Protein AF-A0A969GSR5-F1 (afdb_monomer)

Nearest PDB structures (foldseek):
  6jun-assembly2_A  TM=6.957E-01  e=1.154E-02  Mycolicibacterium smegmatis MC2 155
  6wxo-assembly1_A  TM=4.981E-01  e=4.625E-02  synthetic construct
  6wxp-assembly1_B  TM=4.541E-01  e=6.436E-02  synthetic construct
  6wxo-assembly1_B  TM=3.730E-01  e=4.052E-02  synthetic construct

Sequence (122 aa):
MAADGDDVGRKIEFFVVTNQMEMLSEFFCNFQSAMFWLSEKLEDEFDAKIIFNGGDNLLADLKIDGKQIEELENLRVEFSRRSKATLSFGVGINPRQAYFALKLAKASGKDRIEIFQECING

Solvent-accessible surface area (backbone atoms only — not comparable to full-atom values): 6426 Å² total; per-residue (Å²): 52,25,36,39,47,50,62,52,69,60,52,51,50,50,25,60,78,68,69,35,61,68,60,42,53,52,44,51,51,34,34,51,52,28,53,52,50,49,53,54,47,37,35,76,75,46,71,27,46,75,76,46,79,54,93,58,36,36,34,33,51,58,80,77,55,82,69,51,51,58,53,50,50,50,50,45,56,51,38,22,72,56,24,78,43,43,42,20,27,3,31,37,100,45,73,69,41,3,45,51,16,25,52,48,18,56,73,76,71,37,70,34,77,25,69,54,69,84,81,79,79,126

Structure (mmCIF, N/CA/C/O backbone):
data_AF-A0A969GSR5-F1
#
_entry.id   AF-A0A969GSR5-F1
#
loop_
_atom_site.group_PDB
_atom_site.id
_atom_site.type_symbol
_atom_site.label_atom_id
_atom_site.label_alt_id
_atom_site.label_comp_id
_atom_site.label_asym_id
_atom_site.label_entity_id
_atom_site.label_seq_id
_atom_site.pdbx_PDB_ins_code
_atom_site.Cartn_x
_atom_site.Cartn_y
_atom_site.Cartn_z
_atom_site.occupancy
_atom_site.B_iso_or_equiv
_atom_site.auth_seq_id
_atom_site.auth_comp_id
_atom_site.auth_asym_id
_atom_site.auth_atom_id
_atom_site.pdbx_PDB_model_num
ATOM 1 N N . MET A 1 1 ? 3.912 2.961 -9.807 1.00 96.25 1 MET A N 1
ATOM 2 C CA . MET A 1 1 ? 2.845 2.315 -9.014 1.00 96.25 1 MET A CA 1
ATOM 3 C C . MET A 1 1 ? 1.950 3.369 -8.379 1.00 96.25 1 MET A C 1
ATOM 5 O O . MET A 1 1 ? 2.461 4.376 -7.908 1.00 96.25 1 MET A O 1
ATOM 9 N N . ALA A 1 2 ? 0.639 3.136 -8.357 1.00 98.06 2 ALA A N 1
ATOM 10 C CA . ALA A 1 2 ? -0.333 3.909 -7.590 1.00 98.06 2 ALA A CA 1
ATOM 11 C C . ALA A 1 2 ? -0.914 3.030 -6.473 1.00 98.06 2 ALA A C 1
ATOM 13 O O . ALA A 1 2 ? -1.109 1.832 -6.670 1.00 98.06 2 ALA A O 1
ATOM 14 N N . ALA A 1 3 ? -1.191 3.623 -5.323 1.00 98.06 3 ALA A N 1
ATOM 15 C CA . ALA A 1 3 ? -1.659 2.965 -4.117 1.00 98.06 3 ALA A CA 1
ATOM 16 C C . ALA A 1 3 ? -2.802 3.770 -3.497 1.00 98.06 3 ALA A C 1
ATOM 18 O O . ALA A 1 3 ? -2.759 5.000 -3.519 1.00 98.06 3 ALA A O 1
ATOM 19 N N . ASP A 1 4 ? -3.806 3.088 -2.953 1.00 98.00 4 ASP A N 1
ATOM 20 C CA . ASP A 1 4 ? -4.960 3.725 -2.312 1.00 98.00 4 ASP A CA 1
ATOM 21 C C . ASP A 1 4 ? -5.487 2.812 -1.190 1.00 98.00 4 ASP A C 1
ATOM 23 O O . ASP A 1 4 ? -5.718 1.615 -1.410 1.00 98.00 4 ASP A O 1
ATOM 27 N N . GLY A 1 5 ? -5.677 3.361 0.010 1.00 97.19 5 GLY A N 1
ATOM 28 C CA . GLY A 1 5 ? -6.225 2.673 1.178 1.00 97.19 5 GLY A CA 1
ATOM 29 C C . GLY A 1 5 ? -7.688 2.268 1.000 1.00 97.19 5 GLY A C 1
ATOM 30 O O . GLY A 1 5 ? -8.530 2.994 0.484 1.00 97.19 5 GLY A O 1
ATOM 31 N N . ASP A 1 6 ? -8.034 1.059 1.410 1.00 97.19 6 ASP A N 1
ATOM 32 C CA . ASP A 1 6 ? -9.369 0.515 1.195 1.00 97.19 6 ASP A CA 1
ATOM 33 C C . ASP A 1 6 ? -10.339 0.919 2.305 1.00 97.19 6 ASP A C 1
ATOM 35 O O . ASP A 1 6 ? -10.111 0.665 3.490 1.00 97.19 6 ASP A O 1
ATOM 39 N N . ASP A 1 7 ? -11.456 1.527 1.894 1.00 95.25 7 ASP A N 1
ATOM 40 C CA . ASP A 1 7 ? -12.573 1.919 2.761 1.00 95.25 7 ASP A CA 1
ATOM 41 C C . ASP A 1 7 ? -12.165 2.822 3.946 1.00 95.25 7 ASP A C 1
ATOM 43 O O . ASP A 1 7 ? -12.857 2.872 4.965 1.00 95.25 7 ASP A O 1
ATOM 47 N N . VAL A 1 8 ? -11.066 3.576 3.810 1.00 95.56 8 VAL A N 1
ATOM 48 C CA . VAL A 1 8 ? -10.535 4.464 4.860 1.00 95.56 8 VAL A CA 1
ATOM 49 C C . VAL A 1 8 ? -11.550 5.543 5.225 1.00 95.56 8 VAL A C 1
ATOM 51 O O . VAL A 1 8 ? -11.920 5.663 6.392 1.00 95.56 8 VAL A O 1
ATOM 54 N N . GLY A 1 9 ? -12.078 6.265 4.230 1.00 94.88 9 GLY A N 1
ATOM 55 C CA . GLY A 1 9 ? -13.119 7.276 4.446 1.00 94.88 9 GLY A CA 1
ATOM 56 C C . GLY A 1 9 ? -14.367 6.699 5.121 1.00 94.88 9 GLY A C 1
ATOM 57 O O . GLY A 1 9 ? -14.857 7.254 6.100 1.00 94.88 9 GLY A O 1
ATOM 58 N N . ARG A 1 10 ? -14.814 5.512 4.691 1.00 95.31 10 ARG A N 1
ATOM 59 C CA . ARG A 1 10 ? -15.974 4.827 5.282 1.00 95.31 10 ARG A CA 1
ATOM 60 C C . ARG A 1 10 ? -15.744 4.432 6.745 1.00 95.31 10 ARG A C 1
ATOM 62 O O . ARG A 1 10 ? -16.666 4.528 7.553 1.00 95.31 10 ARG A O 1
ATOM 69 N N . LYS A 1 11 ? -14.537 3.980 7.104 1.00 95.25 11 LYS A N 1
ATOM 70 C CA . LYS A 1 11 ? -14.175 3.692 8.504 1.00 95.25 11 LYS A CA 1
ATOM 71 C C . LYS A 1 11 ? -14.176 4.960 9.356 1.00 95.25 11 LYS A C 1
ATOM 73 O O . LYS A 1 11 ? -14.704 4.939 10.464 1.00 95.25 11 LYS A O 1
ATOM 78 N N . ILE A 1 12 ? -13.639 6.059 8.828 1.00 95.38 12 ILE A N 1
ATOM 79 C CA . ILE A 1 12 ? -13.655 7.361 9.507 1.00 95.38 12 ILE A CA 1
ATOM 80 C C . ILE A 1 12 ? -15.099 7.809 9.763 1.00 95.38 12 ILE A C 1
ATOM 82 O O . ILE A 1 12 ? -15.448 8.120 10.900 1.00 95.38 12 ILE A O 1
ATOM 86 N N . GLU A 1 13 ? -15.954 7.773 8.738 1.00 97.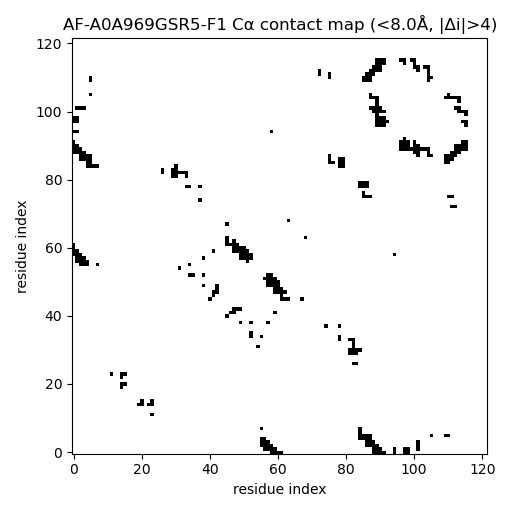19 13 GLU A N 1
ATOM 87 C CA . GLU A 1 13 ? -17.378 8.109 8.853 1.00 97.19 13 GLU A CA 1
ATOM 88 C C . GLU A 1 13 ? -18.080 7.262 9.918 1.00 97.19 13 GLU A C 1
ATOM 90 O O . GLU A 1 13 ? -18.822 7.796 10.742 1.00 97.19 13 GLU A O 1
ATOM 95 N N . PHE A 1 14 ? -17.816 5.952 9.946 1.00 97.25 14 PHE A N 1
ATOM 96 C CA . PHE A 1 14 ? -18.379 5.056 10.952 1.00 97.25 14 PHE A CA 1
ATOM 97 C C . PHE A 1 14 ? -18.012 5.487 12.377 1.00 97.25 14 PHE A C 1
ATOM 99 O O . PHE A 1 14 ? -18.903 5.597 13.224 1.00 97.25 14 PHE A O 1
ATOM 106 N N . PHE A 1 15 ? -16.734 5.761 12.654 1.00 97.75 15 PHE A N 1
ATOM 107 C CA . PHE A 1 15 ? -16.315 6.192 13.987 1.00 97.75 15 PHE A CA 1
ATOM 108 C C . PHE A 1 15 ? -16.938 7.531 14.383 1.00 97.75 15 PHE A C 1
ATOM 110 O O . PHE A 1 15 ? -17.378 7.682 15.521 1.00 97.75 15 PHE A O 1
ATOM 117 N N . VAL A 1 16 ? -17.038 8.480 13.448 1.00 97.62 16 VAL A N 1
ATOM 118 C CA . VAL A 1 16 ? -17.677 9.782 13.694 1.00 97.62 16 VAL A CA 1
ATOM 119 C C . VAL A 1 16 ? -19.164 9.617 14.015 1.00 97.62 16 VAL A C 1
ATOM 121 O O . VAL A 1 16 ? -19.632 10.131 15.028 1.00 97.62 16 VAL A O 1
ATOM 124 N N . VAL A 1 17 ? -19.912 8.862 13.203 1.00 98.31 17 VAL A N 1
ATOM 125 C CA . VAL A 1 17 ? -21.363 8.662 13.389 1.00 98.31 17 VAL A CA 1
ATOM 126 C C . VAL A 1 17 ? -21.674 7.890 14.674 1.00 98.31 17 VAL A C 1
ATOM 128 O O . VAL A 1 17 ? -22.708 8.118 15.298 1.00 98.31 17 VAL A O 1
ATOM 131 N N . THR A 1 18 ? -20.779 6.994 15.096 1.00 98.00 18 THR A N 1
ATOM 132 C CA . THR A 1 18 ? -20.923 6.207 16.332 1.00 98.00 18 THR A CA 1
ATOM 133 C C . THR A 1 18 ? -20.253 6.843 17.553 1.00 98.00 18 THR A C 1
ATOM 135 O O . THR A 1 18 ? -20.263 6.243 18.627 1.00 98.00 18 THR A O 1
ATOM 138 N N . ASN A 1 19 ? -19.708 8.058 17.415 1.00 97.19 19 ASN A N 1
ATOM 139 C CA . ASN A 1 19 ? -19.024 8.814 18.468 1.00 97.19 19 ASN A CA 1
ATOM 140 C C . ASN A 1 19 ? -17.834 8.067 19.115 1.00 97.19 19 ASN A C 1
ATOM 142 O O . ASN A 1 19 ? -17.563 8.197 20.307 1.00 97.19 19 ASN A O 1
ATOM 146 N N . GLN A 1 20 ? -17.108 7.279 18.323 1.00 97.81 20 GLN A N 1
ATOM 147 C CA . GLN A 1 20 ? -15.955 6.471 18.733 1.00 97.81 20 GLN A CA 1
ATOM 148 C C . GLN A 1 20 ? -14.629 7.217 18.485 1.00 97.81 20 GLN A C 1
ATOM 150 O O . GLN A 1 20 ? -13.760 6.758 17.745 1.00 97.81 20 GLN A O 1
ATOM 155 N N . MET A 1 21 ? -14.472 8.403 19.078 1.00 96.44 21 MET A N 1
ATOM 156 C CA . MET A 1 21 ? -13.374 9.330 18.748 1.00 96.44 21 MET A CA 1
ATOM 157 C C . MET A 1 21 ? -11.975 8.822 19.126 1.00 96.44 21 MET A C 1
ATOM 159 O O . MET A 1 21 ? -11.003 9.112 18.430 1.00 96.44 21 MET A O 1
ATOM 163 N N . GLU A 1 22 ? -11.864 8.038 20.197 1.00 97.44 22 GLU A N 1
ATOM 164 C CA . GLU A 1 22 ? -10.598 7.416 20.610 1.00 97.44 22 GLU A CA 1
ATOM 165 C C . GLU A 1 22 ? -10.134 6.380 19.579 1.00 97.44 22 GLU A C 1
ATOM 167 O O . GLU A 1 22 ? -8.990 6.428 19.130 1.00 97.44 22 GLU A O 1
ATOM 172 N N . MET A 1 23 ? -11.054 5.521 19.123 1.00 97.06 23 MET A N 1
ATOM 173 C CA . MET A 1 23 ? -10.781 4.533 18.074 1.00 97.06 23 MET A CA 1
ATOM 174 C C . MET A 1 23 ? -10.455 5.199 16.736 1.00 97.06 23 MET A C 1
ATOM 176 O O . MET A 1 23 ? -9.578 4.724 16.020 1.00 97.06 23 MET A O 1
ATOM 180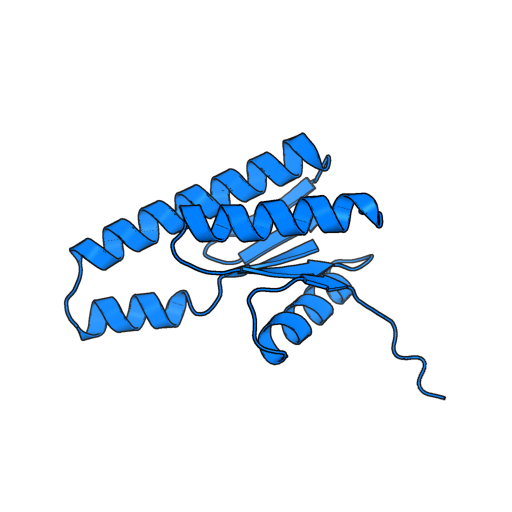 N N . LEU A 1 24 ? -11.111 6.319 16.410 1.00 97.19 24 LEU A N 1
ATOM 181 C CA . LEU A 1 24 ? -10.771 7.111 15.229 1.00 97.19 24 LEU A CA 1
ATOM 182 C C . LEU A 1 24 ? -9.328 7.620 15.289 1.00 97.19 24 LEU A C 1
ATOM 184 O O . LEU A 1 24 ? -8.591 7.484 14.314 1.00 97.19 24 LEU A O 1
ATOM 188 N N . SER A 1 25 ? -8.934 8.205 16.421 1.00 96.62 25 SER A N 1
ATOM 189 C CA . SER A 1 25 ? -7.586 8.742 16.620 1.00 96.62 25 SER A CA 1
ATOM 190 C C . SER A 1 25 ? -6.526 7.643 16.512 1.00 96.62 25 SER A C 1
ATOM 192 O O . SER A 1 25 ? -5.546 7.791 15.781 1.00 96.62 25 SER A O 1
ATOM 194 N N . GLU A 1 26 ? -6.757 6.504 17.171 1.00 96.69 26 GLU A N 1
ATOM 195 C CA . GLU A 1 26 ? -5.869 5.343 17.108 1.00 96.69 26 GLU A CA 1
ATOM 196 C C . GLU A 1 26 ? -5.757 4.790 15.680 1.00 96.69 26 GLU A C 1
ATOM 198 O O . GLU A 1 26 ? -4.650 4.599 15.171 1.00 96.69 26 GLU A O 1
ATOM 203 N N . PHE A 1 27 ? -6.892 4.581 15.006 1.00 96.44 27 PHE A N 1
ATOM 204 C CA . PHE A 1 27 ? -6.932 4.120 13.620 1.00 96.44 27 PHE A CA 1
ATOM 205 C C . PHE A 1 27 ? -6.141 5.050 12.700 1.00 96.44 27 PHE A C 1
ATOM 207 O O . PHE A 1 27 ? -5.298 4.590 11.931 1.00 96.44 27 PHE A O 1
ATOM 214 N N . PHE A 1 28 ? -6.388 6.357 12.789 1.00 94.44 28 PHE A N 1
ATOM 215 C CA . PHE A 1 28 ? -5.759 7.336 11.916 1.00 94.44 28 PHE A CA 1
ATOM 216 C C . PHE A 1 28 ? -4.248 7.438 12.155 1.00 94.44 28 PHE A C 1
ATOM 218 O O . PHE A 1 28 ? -3.486 7.485 11.192 1.00 94.44 28 PHE A O 1
ATOM 225 N N . CYS A 1 29 ? -3.804 7.395 13.416 1.00 95.44 29 CYS A N 1
ATOM 226 C CA . CYS A 1 29 ? -2.384 7.375 13.771 1.00 95.44 29 CYS A CA 1
ATOM 227 C C . CYS A 1 29 ? -1.672 6.140 13.190 1.00 95.44 29 CYS A C 1
ATOM 229 O O . CYS A 1 29 ? -0.656 6.266 12.503 1.00 95.44 29 CYS A O 1
ATOM 231 N N . ASN A 1 30 ? -2.252 4.951 13.387 1.00 96.69 30 ASN A N 1
ATOM 232 C CA . ASN A 1 30 ? -1.712 3.699 12.855 1.00 96.69 30 ASN A CA 1
ATOM 233 C C . ASN A 1 30 ? -1.685 3.692 11.322 1.00 96.69 30 ASN A C 1
ATOM 235 O O . ASN A 1 30 ? -0.706 3.258 10.714 1.00 96.69 30 ASN A O 1
ATOM 239 N N . PHE A 1 31 ? -2.744 4.195 10.687 1.00 97.31 31 PHE A N 1
ATOM 240 C CA . PHE A 1 3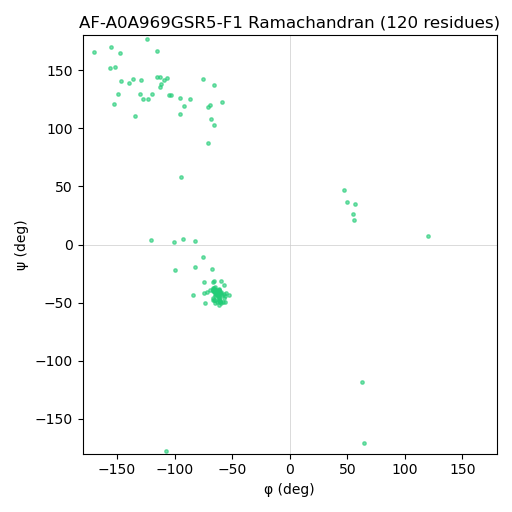1 ? -2.841 4.269 9.235 1.00 97.31 31 PHE A CA 1
ATOM 241 C C . PHE A 1 31 ? -1.808 5.237 8.642 1.00 97.31 31 PHE A C 1
ATOM 243 O O . PHE A 1 31 ? -1.086 4.863 7.720 1.00 97.31 31 PHE A O 1
ATOM 250 N N . GLN A 1 32 ? -1.672 6.450 9.192 1.00 96.44 32 GLN A N 1
ATOM 251 C CA . GLN A 1 32 ? -0.660 7.410 8.737 1.00 96.44 32 GLN A CA 1
ATOM 252 C C . GLN A 1 32 ? 0.762 6.883 8.929 1.00 96.44 32 GLN A C 1
ATOM 254 O O . GLN A 1 32 ? 1.584 6.991 8.020 1.00 96.44 32 GLN A O 1
ATOM 259 N N . SER A 1 33 ? 1.044 6.270 10.081 1.00 97.19 33 SER A N 1
ATOM 260 C CA . SER A 1 33 ? 2.342 5.645 10.334 1.00 97.19 33 SER A CA 1
ATOM 261 C C . SER A 1 33 ? 2.633 4.525 9.329 1.00 97.19 33 SER A C 1
ATOM 263 O O . SER A 1 33 ? 3.745 4.443 8.812 1.00 97.19 33 SER A O 1
ATOM 265 N N . ALA A 1 34 ? 1.632 3.710 8.980 1.00 98.06 34 ALA A N 1
ATOM 266 C CA . ALA A 1 34 ? 1.772 2.673 7.962 1.00 98.06 34 ALA A CA 1
ATOM 267 C C . ALA A 1 34 ? 1.991 3.247 6.551 1.00 98.06 34 ALA A C 1
ATOM 269 O O . ALA A 1 34 ? 2.782 2.689 5.796 1.00 98.06 34 ALA A O 1
ATOM 270 N N . MET A 1 35 ? 1.341 4.361 6.193 1.00 98.06 35 MET A N 1
ATOM 271 C CA . MET A 1 35 ? 1.570 5.041 4.910 1.00 98.06 35 MET A CA 1
ATOM 272 C C . MET A 1 35 ? 2.983 5.616 4.813 1.00 98.06 35 MET A C 1
ATOM 274 O O . MET A 1 35 ? 3.604 5.525 3.757 1.00 98.06 35 MET A O 1
ATOM 278 N N . PHE A 1 36 ? 3.500 6.186 5.903 1.00 97.56 36 PHE A N 1
ATOM 279 C CA . PHE A 1 36 ? 4.871 6.691 5.957 1.00 97.56 36 PHE A CA 1
ATOM 280 C C . PHE A 1 36 ? 5.895 5.552 5.855 1.00 97.56 36 PHE A C 1
ATOM 282 O O . PHE A 1 36 ? 6.785 5.589 5.008 1.00 97.56 36 PHE A O 1
ATOM 289 N N . TRP A 1 37 ? 5.692 4.488 6.635 1.00 98.06 37 TRP A N 1
ATOM 290 C CA . TRP A 1 37 ? 6.494 3.266 6.559 1.00 98.06 37 TRP A CA 1
ATOM 291 C C . TRP A 1 37 ? 6.502 2.668 5.147 1.00 98.06 37 TRP A C 1
ATOM 293 O O . TRP A 1 37 ? 7.547 2.249 4.660 1.00 98.06 37 TRP A O 1
ATOM 303 N N . LEU A 1 38 ? 5.350 2.645 4.469 1.00 98.31 38 LEU A N 1
ATOM 304 C CA . LEU A 1 38 ? 5.260 2.138 3.104 1.00 98.31 38 LEU A CA 1
ATOM 305 C C . LEU A 1 38 ? 6.082 2.993 2.132 1.00 98.31 38 LEU A C 1
ATOM 307 O O . LEU A 1 38 ? 6.767 2.427 1.286 1.00 98.31 38 LEU A O 1
ATOM 311 N N . SER A 1 39 ? 6.046 4.328 2.244 1.00 98.06 39 SER A N 1
ATOM 312 C CA . SER A 1 39 ? 6.901 5.178 1.404 1.00 98.06 39 SER A CA 1
ATOM 313 C C . SER A 1 39 ? 8.387 4.920 1.637 1.00 98.06 39 SER A C 1
ATOM 315 O O . SER A 1 39 ? 9.090 4.712 0.656 1.00 98.06 39 SER A O 1
ATOM 317 N N . GLU A 1 40 ? 8.838 4.840 2.894 1.00 98.00 40 GLU A N 1
ATOM 318 C CA . GLU A 1 40 ? 10.245 4.543 3.211 1.00 98.00 40 GLU A CA 1
ATOM 319 C C . GLU A 1 40 ? 10.664 3.186 2.632 1.00 98.00 40 GLU A C 1
ATOM 321 O O . GLU A 1 40 ? 11.717 3.056 2.021 1.00 98.00 40 GLU A O 1
ATOM 326 N N . LYS A 1 41 ? 9.799 2.169 2.744 1.00 97.69 41 LYS A N 1
ATOM 327 C CA . LYS A 1 41 ? 10.072 0.833 2.201 1.00 97.69 41 LYS A CA 1
ATOM 328 C C . LYS A 1 41 ? 10.191 0.807 0.688 1.00 97.69 41 LYS A C 1
ATOM 330 O O . LYS A 1 41 ? 11.041 0.100 0.157 1.00 97.69 41 LYS A O 1
ATOM 335 N N . LEU A 1 42 ? 9.347 1.562 -0.007 1.00 97.31 42 LEU A N 1
ATOM 336 C CA . LEU A 1 42 ? 9.435 1.677 -1.457 1.00 97.31 42 LEU A CA 1
ATOM 337 C C . LEU A 1 42 ? 10.732 2.383 -1.876 1.00 97.31 42 LEU A C 1
ATOM 339 O O . LEU A 1 42 ? 11.363 1.957 -2.838 1.00 97.31 42 LEU A O 1
ATOM 343 N N . GLU A 1 43 ? 11.152 3.424 -1.160 1.00 97.06 43 GLU A N 1
ATOM 344 C CA . GLU A 1 43 ? 12.425 4.106 -1.426 1.00 97.06 43 GLU A CA 1
ATOM 345 C C . GLU A 1 43 ? 13.620 3.170 -1.171 1.00 97.06 43 GLU A C 1
ATOM 347 O O . GLU A 1 43 ? 14.449 2.982 -2.060 1.00 97.06 43 GLU A O 1
ATOM 352 N N . ASP A 1 44 ? 13.660 2.512 -0.010 1.00 96.44 44 ASP A N 1
ATOM 353 C CA . ASP A 1 44 ? 14.791 1.687 0.428 1.00 96.44 44 ASP A CA 1
ATOM 354 C C . ASP A 1 44 ? 14.934 0.364 -0.342 1.00 96.44 44 ASP A C 1
ATOM 356 O O . ASP A 1 44 ? 16.049 -0.068 -0.640 1.00 96.44 44 ASP A O 1
ATOM 360 N N . GLU A 1 45 ? 13.821 -0.321 -0.623 1.00 94.56 45 GLU A N 1
ATOM 361 C CA . GLU A 1 45 ? 13.834 -1.688 -1.169 1.00 94.56 45 GLU A CA 1
ATOM 362 C C . GLU A 1 45 ? 13.611 -1.721 -2.689 1.00 94.56 45 GLU A C 1
ATOM 364 O O . GLU A 1 45 ? 14.022 -2.677 -3.348 1.00 94.56 45 GLU A O 1
ATOM 369 N N . PHE A 1 46 ? 13.007 -0.674 -3.265 1.00 94.69 46 PHE A N 1
ATOM 370 C CA . PHE A 1 46 ? 12.649 -0.625 -4.689 1.00 94.69 46 PHE A CA 1
ATOM 371 C C . PHE A 1 46 ? 13.309 0.526 -5.455 1.00 94.69 46 PHE A C 1
ATOM 373 O O . PHE A 1 46 ? 13.009 0.692 -6.641 1.00 94.69 46 PHE A O 1
ATOM 380 N N . ASP A 1 47 ? 14.181 1.315 -4.809 1.00 95.25 47 ASP A N 1
ATOM 381 C CA . ASP A 1 47 ? 14.761 2.544 -5.381 1.00 95.25 47 ASP A CA 1
ATOM 382 C C . ASP A 1 47 ? 13.658 3.450 -5.964 1.00 95.25 47 ASP A C 1
ATOM 384 O O . ASP A 1 47 ? 13.769 4.031 -7.049 1.00 95.25 47 ASP A O 1
ATOM 388 N N . ALA A 1 48 ? 12.505 3.477 -5.283 1.00 96.88 48 ALA A N 1
ATOM 389 C CA . ALA A 1 48 ? 11.339 4.188 -5.764 1.00 96.88 48 ALA A CA 1
ATOM 390 C C . ALA A 1 48 ? 11.511 5.691 -5.562 1.00 96.88 48 ALA A C 1
ATOM 392 O O . ALA A 1 48 ? 11.955 6.156 -4.519 1.00 96.88 48 ALA A O 1
ATOM 393 N N . LYS A 1 49 ? 11.038 6.480 -6.523 1.00 97.94 49 LYS A N 1
ATOM 394 C CA . LYS A 1 49 ? 10.831 7.913 -6.339 1.00 97.94 49 LYS A CA 1
ATOM 395 C C . LYS A 1 49 ? 9.383 8.169 -5.944 1.00 97.94 49 LYS A C 1
ATOM 397 O O . LYS A 1 49 ? 8.477 8.034 -6.773 1.00 97.94 49 LYS A O 1
ATOM 402 N N . ILE A 1 50 ? 9.156 8.608 -4.711 1.00 98.00 50 ILE A N 1
ATOM 403 C CA . ILE A 1 50 ? 7.823 9.015 -4.263 1.00 98.00 50 ILE A CA 1
ATOM 404 C C . ILE A 1 50 ? 7.445 10.341 -4.935 1.00 98.00 50 ILE A C 1
ATOM 406 O O . ILE A 1 50 ? 8.108 11.363 -4.773 1.00 98.00 50 ILE A O 1
ATOM 410 N N . ILE A 1 51 ? 6.373 10.322 -5.729 1.00 97.81 51 ILE A N 1
ATOM 411 C CA . ILE A 1 51 ? 5.822 11.517 -6.381 1.00 97.81 51 ILE A CA 1
ATOM 412 C C . ILE A 1 51 ? 4.892 12.249 -5.414 1.00 97.81 51 ILE A C 1
ATOM 414 O O . ILE A 1 51 ? 4.947 13.473 -5.314 1.00 97.81 51 ILE A O 1
ATOM 418 N N . PHE A 1 52 ? 4.049 11.501 -4.696 1.00 96.75 52 PHE A N 1
ATOM 419 C CA . PHE A 1 52 ? 3.311 12.004 -3.541 1.00 96.75 52 PHE A CA 1
ATOM 420 C C . PHE A 1 52 ? 2.911 10.863 -2.595 1.00 96.75 52 PHE A C 1
ATOM 422 O O . PHE A 1 52 ? 2.681 9.733 -3.028 1.00 96.75 52 PHE A O 1
ATOM 429 N N . ASN A 1 53 ? 2.771 11.197 -1.314 1.00 96.62 53 ASN A N 1
ATOM 430 C CA . ASN A 1 53 ? 2.149 10.376 -0.278 1.00 96.62 53 ASN A CA 1
ATOM 431 C C . ASN A 1 53 ? 1.209 11.294 0.516 1.00 96.62 53 ASN A C 1
ATOM 433 O O . ASN A 1 53 ? 1.669 12.244 1.150 1.00 96.62 53 ASN A O 1
ATOM 437 N N . GLY A 1 54 ? -0.102 11.094 0.394 1.00 93.19 54 GLY A N 1
ATOM 438 C CA . GLY A 1 54 ? -1.091 12.031 0.914 1.00 93.19 54 GLY A CA 1
ATOM 439 C C . GLY A 1 54 ? -2.411 11.359 1.261 1.00 93.19 54 GLY A C 1
ATOM 440 O O . GLY A 1 54 ? -3.075 10.785 0.399 1.00 93.19 54 GLY A O 1
ATOM 441 N N . GLY A 1 55 ? -2.810 11.479 2.528 1.00 92.19 55 GLY A N 1
ATOM 442 C CA . GLY A 1 55 ? -4.009 10.822 3.041 1.00 92.19 55 GLY A CA 1
ATOM 443 C C . GLY A 1 55 ? -3.876 9.305 2.946 1.00 92.19 55 GLY A C 1
ATOM 444 O O . GLY A 1 55 ? -2.991 8.719 3.561 1.00 92.19 55 GLY A O 1
ATOM 445 N N . ASP A 1 56 ? -4.759 8.687 2.173 1.00 95.62 56 ASP A N 1
ATOM 446 C CA . ASP A 1 56 ? -4.773 7.261 1.852 1.00 95.62 56 ASP A CA 1
ATOM 447 C C . ASP A 1 56 ? -4.200 6.932 0.471 1.00 95.62 56 ASP A C 1
ATOM 449 O O . ASP A 1 56 ? -4.185 5.765 0.094 1.00 95.62 56 ASP A O 1
ATOM 453 N N . ASN A 1 57 ? -3.707 7.924 -0.275 1.00 97.06 57 ASN A N 1
ATOM 454 C CA . ASN A 1 57 ? -3.181 7.744 -1.621 1.00 97.06 57 ASN A CA 1
ATOM 455 C C . ASN A 1 57 ? -1.653 7.897 -1.661 1.00 97.06 57 ASN A C 1
ATOM 457 O O . ASN A 1 57 ? -1.083 8.794 -1.037 1.00 97.06 57 ASN A O 1
ATOM 461 N N . LEU A 1 58 ? -0.989 7.074 -2.473 1.00 98.25 58 LEU A N 1
ATOM 462 C CA . LEU A 1 58 ? 0.443 7.180 -2.757 1.00 98.25 58 LEU A CA 1
ATOM 463 C C . LEU A 1 58 ? 0.715 6.920 -4.242 1.00 98.25 58 LEU A C 1
ATOM 465 O O . LEU A 1 58 ? 0.141 6.021 -4.856 1.00 98.25 58 LEU A O 1
ATOM 469 N N . LEU A 1 59 ? 1.613 7.706 -4.831 1.00 98.38 59 LEU A N 1
ATOM 470 C CA . LEU A 1 59 ? 2.110 7.507 -6.189 1.00 98.38 59 LEU A CA 1
ATOM 471 C C . LEU A 1 59 ? 3.631 7.483 -6.163 1.00 98.38 59 LEU A C 1
ATOM 473 O O . LEU A 1 59 ? 4.269 8.436 -5.717 1.00 98.38 59 LEU A O 1
ATOM 477 N N . ALA A 1 60 ? 4.196 6.409 -6.697 1.00 98.00 60 ALA A N 1
ATOM 478 C CA . ALA A 1 60 ? 5.630 6.202 -6.780 1.00 98.00 60 ALA A CA 1
ATOM 479 C C . ALA A 1 60 ? 6.032 5.823 -8.204 1.00 98.00 60 ALA A C 1
ATOM 481 O O . ALA A 1 60 ? 5.327 5.070 -8.885 1.00 98.00 60 ALA A O 1
ATOM 482 N N . ASP A 1 61 ? 7.170 6.330 -8.652 1.00 97.25 61 ASP A N 1
ATOM 483 C CA . ASP A 1 61 ? 7.865 5.822 -9.826 1.00 97.25 61 ASP A C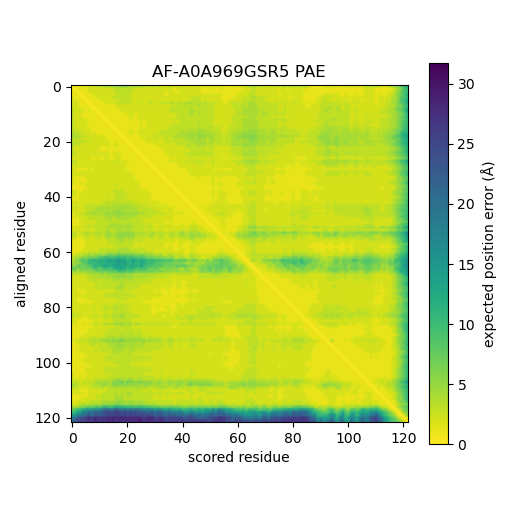A 1
ATOM 484 C C . ASP A 1 61 ? 8.863 4.759 -9.366 1.00 97.25 61 ASP A C 1
ATOM 486 O O . ASP A 1 61 ? 9.720 5.042 -8.537 1.00 97.25 61 ASP A O 1
ATOM 490 N N . LEU A 1 62 ? 8.710 3.529 -9.848 1.00 94.75 62 LEU A N 1
ATOM 491 C CA . LEU A 1 62 ? 9.639 2.443 -9.560 1.00 94.75 62 LEU A CA 1
ATOM 492 C C . LEU A 1 62 ? 9.651 1.436 -10.703 1.00 94.75 62 LEU A C 1
ATOM 494 O O . LEU A 1 62 ? 8.658 1.270 -11.420 1.00 94.75 62 LEU A O 1
ATOM 498 N N . LYS A 1 63 ? 10.783 0.750 -10.849 1.00 88.38 63 LYS A N 1
ATOM 499 C CA . LYS A 1 63 ? 10.952 -0.343 -11.805 1.00 88.38 63 LYS A CA 1
ATOM 500 C C . LYS A 1 63 ? 10.705 -1.655 -11.085 1.00 88.38 63 LYS A C 1
ATOM 502 O O . LYS A 1 63 ? 11.314 -1.907 -10.053 1.00 88.38 63 LYS A O 1
ATOM 507 N N . ILE A 1 64 ? 9.793 -2.449 -11.635 1.00 85.69 64 ILE A N 1
ATOM 508 C CA . ILE A 1 64 ? 9.319 -3.681 -11.010 1.00 85.69 64 ILE A CA 1
ATOM 509 C C . ILE A 1 64 ? 9.398 -4.812 -12.027 1.00 85.69 64 ILE A C 1
ATOM 511 O O . ILE A 1 64 ? 8.895 -4.670 -13.144 1.00 85.69 64 ILE A O 1
ATOM 515 N N . ASP A 1 65 ? 10.003 -5.923 -11.634 1.00 85.06 65 ASP A N 1
ATOM 516 C CA . ASP A 1 65 ? 9.974 -7.201 -12.333 1.00 85.06 65 ASP A CA 1
ATOM 517 C C . ASP A 1 65 ? 9.096 -8.235 -11.602 1.00 85.06 65 ASP A C 1
ATOM 519 O O . ASP A 1 65 ? 8.468 -7.950 -10.582 1.00 85.06 65 ASP A O 1
ATOM 523 N N . GLY A 1 66 ? 9.028 -9.461 -12.129 1.00 80.38 66 GLY A N 1
ATOM 524 C CA . GLY A 1 66 ? 8.193 -10.515 -11.548 1.00 80.38 66 GLY A CA 1
ATOM 525 C C . GLY A 1 66 ? 8.545 -10.884 -10.101 1.00 80.38 66 GLY A C 1
ATOM 526 O O . GLY A 1 66 ? 7.642 -11.228 -9.344 1.00 80.38 66 GLY A O 1
ATOM 527 N N . LYS A 1 67 ? 9.818 -10.783 -9.692 1.00 82.31 67 LYS A N 1
ATOM 528 C CA . LYS A 1 67 ? 10.243 -11.068 -8.314 1.00 82.31 67 LYS A CA 1
ATOM 529 C C . LYS A 1 67 ? 9.826 -9.932 -7.378 1.00 82.31 67 LYS A C 1
ATOM 531 O O . LYS A 1 67 ? 9.310 -10.176 -6.292 1.00 82.31 67 LYS A O 1
ATOM 536 N N . GLN A 1 68 ? 9.979 -8.696 -7.836 1.00 89.06 68 GLN A N 1
ATOM 537 C CA . GLN A 1 68 ? 9.617 -7.506 -7.070 1.00 89.06 68 GLN A CA 1
ATOM 538 C C . GLN A 1 68 ? 8.093 -7.379 -6.854 1.00 89.06 68 GLN A C 1
ATOM 540 O O . GLN A 1 68 ? 7.653 -6.739 -5.903 1.00 89.06 68 GLN A O 1
ATOM 545 N N . ILE A 1 69 ? 7.258 -8.027 -7.679 1.00 91.25 69 ILE A N 1
ATOM 546 C CA . ILE A 1 69 ? 5.806 -8.113 -7.429 1.00 91.25 69 ILE A CA 1
ATOM 547 C C . ILE A 1 69 ? 5.489 -8.928 -6.166 1.00 91.25 69 ILE A C 1
ATOM 549 O O . ILE A 1 69 ? 4.610 -8.537 -5.400 1.00 91.25 69 ILE A O 1
ATOM 553 N N . GLU A 1 70 ? 6.198 -10.031 -5.915 1.00 92.62 70 GLU A N 1
ATOM 554 C CA . GLU A 1 70 ? 6.013 -10.823 -4.689 1.00 92.62 70 GLU A CA 1
ATOM 555 C C . GLU A 1 70 ? 6.457 -10.031 -3.448 1.00 92.62 70 GLU A C 1
ATOM 557 O O . GLU A 1 70 ? 5.797 -10.048 -2.409 1.00 92.62 70 GLU A O 1
ATOM 562 N N . GLU A 1 71 ? 7.540 -9.264 -3.569 1.00 94.50 71 GLU A N 1
ATOM 563 C CA . GLU A 1 71 ? 8.018 -8.365 -2.514 1.00 94.50 71 GLU A CA 1
ATOM 564 C C . GLU A 1 71 ? 6.997 -7.248 -2.219 1.00 94.50 71 GLU A C 1
ATOM 566 O O . GLU A 1 71 ? 6.695 -6.979 -1.054 1.00 94.50 71 GLU A O 1
ATOM 571 N N . LEU A 1 72 ? 6.370 -6.664 -3.248 1.00 95.00 72 LEU A N 1
ATOM 572 C CA . LEU A 1 72 ? 5.266 -5.713 -3.071 1.00 95.00 72 LEU A CA 1
ATOM 573 C C . LEU A 1 72 ? 4.053 -6.329 -2.366 1.00 95.00 72 LEU A C 1
ATOM 575 O O . LEU A 1 72 ? 3.411 -5.664 -1.550 1.00 95.00 72 LEU A O 1
ATOM 579 N N . GLU A 1 73 ? 3.727 -7.583 -2.667 1.00 95.88 73 GLU A N 1
ATOM 580 C CA . GLU A 1 73 ? 2.629 -8.287 -2.009 1.00 95.88 73 GLU A CA 1
ATOM 581 C C . GLU A 1 73 ? 2.911 -8.472 -0.512 1.00 95.88 73 GLU A C 1
ATOM 583 O O . GLU A 1 73 ? 2.034 -8.251 0.328 1.00 95.88 73 GLU A O 1
ATOM 588 N N . ASN A 1 74 ? 4.163 -8.765 -0.150 1.00 96.50 74 ASN A N 1
ATOM 589 C CA . ASN A 1 74 ? 4.583 -8.812 1.249 1.00 96.50 74 ASN A CA 1
ATOM 590 C C . ASN A 1 74 ? 4.434 -7.447 1.936 1.00 96.50 74 ASN A C 1
ATOM 592 O O . ASN A 1 74 ? 3.917 -7.385 3.057 1.00 96.50 74 ASN A O 1
ATOM 596 N N . LEU A 1 75 ? 4.814 -6.351 1.266 1.00 97.25 75 LEU A N 1
ATOM 597 C CA . LEU A 1 75 ? 4.596 -5.001 1.793 1.00 97.25 75 LEU A CA 1
ATOM 598 C C . LEU A 1 75 ? 3.108 -4.692 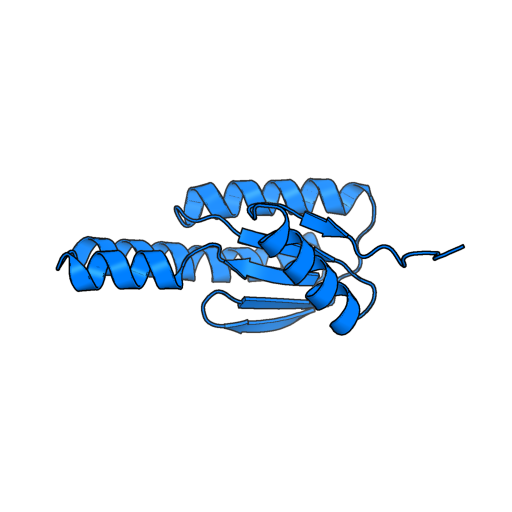1.989 1.00 97.25 75 LEU A C 1
ATOM 600 O O . LEU A 1 75 ? 2.746 -4.096 3.002 1.00 97.25 75 LEU A O 1
ATOM 604 N N . ARG A 1 76 ? 2.233 -5.129 1.073 1.00 97.38 76 ARG A N 1
ATOM 605 C CA . ARG A 1 76 ? 0.774 -4.967 1.192 1.00 97.38 76 ARG A CA 1
ATOM 606 C C . ARG A 1 76 ? 0.220 -5.688 2.423 1.00 97.38 76 ARG A C 1
ATOM 608 O O . ARG A 1 76 ? -0.537 -5.107 3.205 1.00 97.38 76 ARG A O 1
ATOM 615 N N . VAL A 1 77 ? 0.614 -6.946 2.623 1.00 97.69 77 VAL A N 1
ATOM 616 C CA . VAL A 1 77 ? 0.187 -7.754 3.777 1.00 97.69 77 VAL A CA 1
ATOM 617 C C . VAL A 1 77 ? 0.682 -7.135 5.087 1.00 97.69 77 VAL A C 1
ATOM 619 O O . VAL A 1 77 ? -0.068 -7.039 6.062 1.00 97.69 77 VAL A O 1
ATOM 622 N N . GLU A 1 78 ? 1.931 -6.679 5.119 1.00 98.06 78 GLU A N 1
ATOM 623 C CA . GLU A 1 78 ? 2.521 -6.045 6.297 1.00 98.06 78 GLU A CA 1
ATOM 624 C C . GLU A 1 78 ? 1.900 -4.668 6.587 1.00 98.06 78 GLU A C 1
ATOM 626 O O . GLU A 1 78 ? 1.581 -4.369 7.743 1.00 98.06 78 GLU A O 1
ATOM 631 N N . PHE A 1 79 ? 1.608 -3.871 5.552 1.00 98.19 79 PHE A N 1
ATOM 632 C CA . PHE A 1 79 ? 0.818 -2.644 5.672 1.00 98.19 79 PHE A CA 1
ATOM 633 C C . PHE A 1 79 ? -0.512 -2.925 6.370 1.00 98.19 79 PHE A C 1
ATOM 635 O O . PHE A 1 79 ? -0.916 -2.174 7.263 1.00 98.19 79 PHE A O 1
ATOM 642 N N . SER A 1 80 ? -1.187 -4.021 6.010 1.00 97.38 80 SER A N 1
ATOM 643 C CA . SER A 1 80 ? -2.480 -4.350 6.604 1.00 97.38 80 SER A CA 1
ATOM 644 C C . SER A 1 80 ? -2.387 -4.653 8.100 1.00 97.38 80 SER A C 1
ATOM 646 O O . SER A 1 80 ? -3.185 -4.161 8.907 1.00 97.38 80 SER A O 1
ATOM 648 N N . ARG A 1 81 ? -1.346 -5.387 8.508 1.00 97.19 81 ARG A N 1
ATOM 649 C CA . ARG A 1 81 ? -1.087 -5.686 9.924 1.00 97.19 81 ARG A CA 1
ATOM 650 C C . ARG A 1 81 ? -0.849 -4.423 10.751 1.00 97.19 81 ARG A C 1
ATOM 652 O O . ARG A 1 81 ? -1.344 -4.355 11.885 1.00 97.19 81 ARG A O 1
ATOM 659 N N . ARG A 1 82 ? -0.128 -3.450 10.182 1.00 96.75 82 ARG A N 1
ATOM 660 C CA . ARG A 1 82 ? 0.227 -2.163 10.805 1.00 96.75 82 ARG A CA 1
ATOM 661 C C . ARG A 1 82 ? -0.957 -1.207 10.887 1.00 96.75 82 ARG A C 1
ATOM 663 O O . ARG A 1 82 ? -1.259 -0.697 11.957 1.00 96.75 82 ARG A O 1
ATOM 670 N N . SER A 1 83 ? -1.649 -1.008 9.770 1.00 95.75 83 SER A N 1
ATOM 671 C CA . SER A 1 83 ? -2.704 0.002 9.632 1.00 95.75 83 SER A CA 1
ATOM 672 C C . SER A 1 83 ? -4.067 -0.434 10.174 1.00 95.75 83 SER A C 1
ATOM 674 O O . SER A 1 83 ? -4.940 0.408 10.372 1.00 95.75 83 SER A O 1
ATOM 676 N N . LYS A 1 84 ? -4.301 -1.746 10.351 1.00 9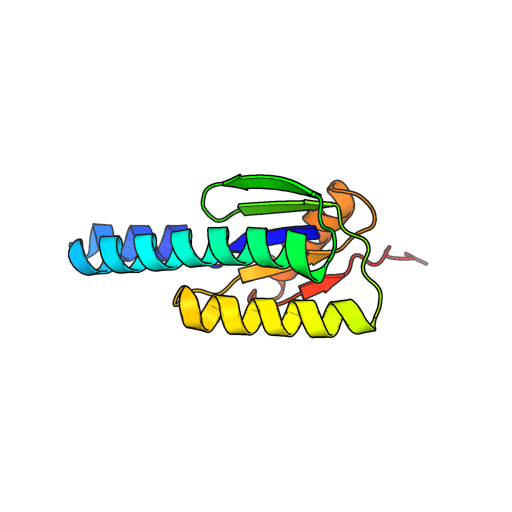3.62 84 LYS A N 1
ATOM 677 C CA . LYS A 1 84 ? -5.650 -2.324 10.552 1.00 93.62 84 LYS A CA 1
ATOM 678 C C . LYS A 1 84 ? -6.626 -1.966 9.416 1.00 93.62 84 LYS A C 1
ATOM 680 O O . LYS A 1 84 ? -7.852 -2.012 9.572 1.00 93.62 84 LYS A O 1
ATOM 685 N N . ALA A 1 85 ? -6.085 -1.610 8.256 1.00 96.06 85 ALA A N 1
ATOM 686 C CA . ALA A 1 85 ? -6.782 -1.399 7.001 1.00 96.06 85 ALA A CA 1
ATOM 687 C C . ALA A 1 85 ? -6.171 -2.291 5.924 1.00 96.06 85 ALA A C 1
ATOM 689 O O . ALA A 1 85 ? -5.229 -3.032 6.172 1.00 96.06 85 ALA A O 1
ATOM 690 N N . THR A 1 86 ? -6.741 -2.257 4.736 1.00 97.56 86 THR A N 1
ATOM 691 C CA . THR A 1 86 ? -6.151 -2.878 3.555 1.00 97.56 86 THR A CA 1
ATOM 692 C C . THR A 1 86 ? -5.815 -1.787 2.558 1.00 97.56 86 THR A C 1
ATOM 694 O O . THR A 1 86 ? -6.209 -0.629 2.731 1.00 97.56 86 THR A O 1
ATOM 697 N N . LEU A 1 87 ? -5.031 -2.130 1.551 1.00 96.69 87 LEU A N 1
ATOM 698 C CA . LEU A 1 87 ? -4.598 -1.188 0.540 1.00 96.69 87 LEU A CA 1
ATOM 699 C C . LEU A 1 87 ? -4.470 -1.922 -0.787 1.00 96.69 87 LEU A C 1
ATOM 701 O O . LEU A 1 87 ? -4.030 -3.071 -0.841 1.00 96.69 87 LEU A O 1
ATOM 705 N N . SER A 1 88 ? -4.885 -1.248 -1.851 1.00 98.38 88 SER A N 1
ATOM 706 C CA . SER A 1 88 ? -4.816 -1.776 -3.206 1.00 98.38 88 SER A CA 1
ATOM 707 C C . SER A 1 88 ? -3.703 -1.083 -3.981 1.00 98.38 88 SER A C 1
ATOM 709 O O . SER A 1 88 ? -3.506 0.127 -3.839 1.00 98.38 88 SER A O 1
ATOM 711 N N . PHE A 1 89 ? -3.013 -1.841 -4.830 1.00 98.00 89 PHE A N 1
ATOM 712 C CA . PHE A 1 89 ? -1.955 -1.353 -5.708 1.00 98.00 89 PHE A CA 1
ATOM 713 C C . PHE A 1 89 ? -2.338 -1.487 -7.180 1.00 98.00 89 PHE A C 1
ATOM 715 O O . PHE A 1 89 ? -2.959 -2.459 -7.606 1.00 98.00 89 PHE A O 1
ATOM 722 N N . GLY A 1 90 ? -1.904 -0.512 -7.970 1.00 97.50 90 GLY A N 1
ATOM 723 C CA . GLY A 1 90 ? -1.906 -0.549 -9.422 1.00 97.50 90 GLY A CA 1
ATOM 724 C C . GLY A 1 90 ? -0.503 -0.324 -9.970 1.00 97.50 90 GLY A C 1
ATOM 725 O O . GLY A 1 90 ? 0.147 0.684 -9.670 1.00 97.50 90 GLY A O 1
ATOM 726 N N . VAL A 1 91 ? -0.029 -1.243 -10.803 1.00 96.88 91 VAL A N 1
ATOM 727 C CA . VAL A 1 91 ? 1.295 -1.184 -11.433 1.00 96.88 91 VAL A CA 1
ATOM 728 C C . VAL A 1 91 ? 1.137 -0.964 -12.936 1.00 96.88 91 VAL A C 1
ATOM 730 O O . VAL A 1 91 ? 0.266 -1.543 -13.572 1.00 96.88 91 VAL A O 1
ATOM 733 N N . GLY A 1 92 ? 1.968 -0.103 -13.518 1.00 95.44 92 GLY A N 1
ATOM 734 C CA . GLY A 1 92 ? 1.973 0.196 -14.948 1.00 95.44 92 GLY A CA 1
ATOM 735 C C . GLY A 1 92 ? 3.193 1.034 -15.317 1.00 95.44 92 GLY A C 1
ATOM 736 O O . GLY A 1 92 ? 3.840 1.593 -14.431 1.00 95.44 92 GLY A O 1
ATOM 737 N N . ILE A 1 93 ? 3.498 1.146 -16.613 1.00 94.56 93 ILE A N 1
ATOM 738 C CA . ILE A 1 93 ? 4.747 1.779 -17.089 1.00 94.56 93 ILE A CA 1
ATOM 739 C C . ILE A 1 93 ? 4.726 3.311 -16.991 1.00 94.56 93 ILE A C 1
ATOM 741 O O . ILE A 1 93 ? 5.730 3.975 -17.222 1.00 94.56 93 ILE A O 1
ATOM 745 N N . ASN A 1 94 ? 3.558 3.888 -16.715 1.00 95.06 94 ASN A N 1
ATOM 746 C CA . ASN A 1 94 ? 3.362 5.316 -16.513 1.00 95.06 94 ASN A CA 1
ATOM 747 C C . ASN A 1 94 ? 2.228 5.556 -1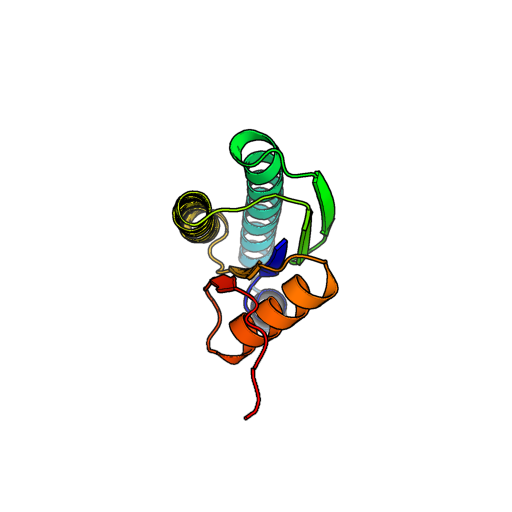5.494 1.00 95.06 94 ASN A C 1
ATOM 749 O O . ASN A 1 94 ? 1.438 4.640 -15.228 1.00 95.06 94 ASN A O 1
ATOM 753 N N . PRO A 1 95 ? 2.094 6.780 -14.944 1.00 96.31 95 PRO A N 1
ATOM 754 C CA . PRO A 1 95 ? 1.093 7.075 -13.918 1.00 96.31 95 PRO A CA 1
ATOM 755 C C . PRO A 1 95 ? -0.349 6.777 -14.344 1.00 96.31 95 PRO A C 1
ATOM 757 O O . PRO A 1 95 ? -1.143 6.312 -13.530 1.00 96.31 95 PRO A O 1
ATOM 760 N N . ARG A 1 96 ? -0.690 6.984 -15.624 1.00 96.56 96 ARG A N 1
ATOM 761 C CA . ARG A 1 96 ? -2.034 6.701 -16.151 1.00 96.56 96 ARG A CA 1
ATOM 762 C C . ARG A 1 96 ? -2.352 5.206 -16.093 1.00 96.56 96 ARG A C 1
ATOM 764 O O . ARG A 1 96 ? -3.431 4.844 -15.633 1.00 96.56 96 ARG A O 1
ATOM 771 N N . GLN A 1 97 ? -1.438 4.349 -16.546 1.00 97.00 97 GLN A N 1
ATOM 772 C CA . GLN A 1 97 ? -1.614 2.894 -16.490 1.00 97.00 97 GLN A CA 1
ATOM 773 C C . GLN A 1 97 ? -1.673 2.386 -15.049 1.00 97.00 97 GLN A C 1
ATOM 775 O O . GLN A 1 97 ? -2.560 1.605 -14.715 1.00 97.00 97 GLN A O 1
ATOM 780 N N . ALA A 1 98 ? -0.780 2.878 -14.185 1.00 97.38 98 ALA A N 1
ATOM 781 C CA . ALA A 1 98 ? -0.779 2.525 -12.769 1.00 97.38 98 ALA A CA 1
ATOM 782 C C . ALA A 1 98 ? -2.109 2.900 -12.094 1.00 97.38 98 ALA A C 1
ATOM 784 O O . ALA A 1 98 ? -2.690 2.092 -11.374 1.00 97.38 98 ALA A O 1
ATOM 785 N N . TYR A 1 99 ? -2.640 4.092 -12.378 1.00 97.12 99 TYR A N 1
ATOM 786 C CA . TYR A 1 99 ? -3.933 4.521 -11.849 1.00 97.12 99 TYR A CA 1
ATOM 787 C C . TYR A 1 99 ? -5.104 3.702 -12.407 1.00 97.12 99 TYR A C 1
ATOM 789 O O . TYR A 1 99 ? -6.025 3.362 -11.668 1.00 97.12 99 TYR A O 1
ATOM 797 N N . PHE A 1 100 ? -5.075 3.348 -13.695 1.00 97.31 100 PHE A N 1
ATOM 798 C CA . PHE A 1 100 ? -6.090 2.478 -14.292 1.00 97.31 100 PHE A CA 1
ATOM 799 C C . PHE A 1 100 ? -6.113 1.101 -13.618 1.00 97.31 100 PHE A C 1
ATOM 801 O O . PHE A 1 100 ? -7.173 0.647 -13.189 1.00 97.31 100 PHE A O 1
ATOM 808 N N . ALA A 1 101 ? -4.944 0.473 -13.462 1.00 97.44 101 ALA A N 1
ATOM 809 C CA . ALA A 1 101 ? -4.812 -0.804 -12.769 1.00 97.44 101 ALA A CA 1
ATOM 810 C C . ALA A 1 101 ? -5.293 -0.705 -11.313 1.00 97.44 101 ALA A C 1
ATOM 812 O O . ALA A 1 101 ? -6.040 -1.559 -10.851 1.00 97.44 101 ALA A O 1
ATOM 813 N N . LEU A 1 102 ? -4.983 0.391 -10.615 1.00 98.06 102 LEU A N 1
ATOM 814 C CA . LEU A 1 102 ? -5.484 0.631 -9.262 1.00 98.06 102 LEU A CA 1
ATOM 815 C C . LEU A 1 102 ? -7.020 0.693 -9.218 1.00 98.06 102 LEU A C 1
ATOM 817 O O . LEU A 1 102 ? -7.639 0.134 -8.313 1.00 98.06 102 LEU A O 1
ATOM 821 N N . LYS A 1 103 ? -7.667 1.348 -10.191 1.00 97.69 103 LYS A N 1
ATOM 822 C CA . LYS A 1 103 ? -9.137 1.370 -10.265 1.00 97.69 103 LYS A CA 1
ATOM 823 C C . LYS A 1 103 ? -9.722 -0.007 -10.536 1.00 97.69 103 LYS A C 1
ATOM 825 O O . LYS A 1 103 ? -10.743 -0.335 -9.933 1.00 97.69 103 LYS A O 1
ATOM 830 N N . LEU A 1 104 ? -9.063 -0.818 -11.360 1.00 96.94 104 LEU A N 1
ATOM 831 C CA . LEU A 1 104 ? -9.429 -2.220 -11.517 1.00 96.94 104 LEU A CA 1
ATOM 832 C C . LEU A 1 104 ? -9.291 -2.972 -10.186 1.00 96.94 104 LEU A C 1
ATOM 834 O O . LEU A 1 104 ? -10.238 -3.635 -9.784 1.00 96.94 104 LEU A O 1
ATOM 838 N N . ALA A 1 105 ? -8.197 -2.784 -9.441 1.00 97.25 105 ALA A N 1
ATOM 839 C CA . ALA A 1 105 ? -7.981 -3.437 -8.147 1.00 97.25 105 ALA A CA 1
ATOM 840 C C . ALA A 1 105 ? -9.120 -3.128 -7.165 1.00 97.25 105 ALA A C 1
ATOM 842 O O . ALA A 1 105 ? -9.703 -4.025 -6.551 1.00 97.25 105 ALA A O 1
ATOM 843 N N . LYS A 1 106 ? -9.499 -1.847 -7.088 1.00 95.81 106 LYS A N 1
ATOM 844 C CA . LYS A 1 106 ? -10.599 -1.361 -6.247 1.00 95.81 106 LYS A CA 1
ATOM 845 C C . LYS A 1 106 ? -11.956 -1.929 -6.666 1.00 95.81 106 LYS A C 1
ATOM 847 O O . LYS A 1 106 ? -12.763 -2.265 -5.801 1.00 95.81 106 LYS A O 1
ATOM 852 N N . ALA A 1 107 ? -12.214 -2.036 -7.970 1.00 95.81 107 ALA A N 1
ATOM 853 C CA . ALA A 1 107 ? -13.465 -2.569 -8.508 1.00 95.81 107 ALA A CA 1
ATOM 854 C C . ALA A 1 107 ? -13.563 -4.099 -8.382 1.00 95.81 107 ALA A C 1
ATOM 856 O O . ALA A 1 107 ? -14.650 -4.629 -8.170 1.00 95.81 107 ALA A O 1
ATOM 857 N N . SER A 1 108 ? -12.432 -4.801 -8.456 1.00 92.81 108 SER A N 1
ATOM 858 C CA . SER A 1 108 ? -12.360 -6.266 -8.452 1.00 92.81 108 SER A CA 1
ATOM 859 C C . SER A 1 108 ? -12.423 -6.893 -7.056 1.00 92.81 108 SER A C 1
ATOM 861 O O . SER A 1 108 ? -12.333 -8.114 -6.933 1.00 92.81 108 SER A O 1
ATOM 863 N N . GLY A 1 109 ? -12.597 -6.091 -6.001 1.00 93.06 109 GLY A N 1
ATOM 864 C CA . GLY A 1 109 ? -12.752 -6.564 -4.622 1.00 93.06 109 GLY A CA 1
ATOM 865 C C . GLY A 1 109 ? -11.699 -6.060 -3.637 1.00 93.06 109 GLY A C 1
ATOM 866 O O . GLY A 1 109 ? -11.738 -6.498 -2.492 1.00 93.06 109 GLY A O 1
ATOM 867 N N . LYS A 1 110 ? -10.825 -5.127 -4.050 1.00 97.12 110 LYS A N 1
ATOM 868 C CA . LYS A 1 110 ? -9.817 -4.471 -3.198 1.00 97.12 110 LYS A CA 1
ATOM 869 C C . LYS A 1 110 ? -8.755 -5.441 -2.659 1.00 97.12 110 LYS A C 1
ATOM 871 O O . LYS A 1 110 ? -8.679 -6.580 -3.128 1.00 97.12 110 LYS A O 1
ATOM 876 N N . ASP A 1 111 ? -7.922 -4.954 -1.736 1.00 97.50 111 ASP A N 1
ATOM 877 C CA . ASP A 1 111 ? -6.867 -5.685 -1.029 1.00 97.50 111 ASP A CA 1
ATOM 878 C C . ASP A 1 111 ? -5.975 -6.536 -1.943 1.00 97.50 111 ASP A C 1
ATOM 880 O O . ASP A 1 111 ? -5.753 -7.725 -1.717 1.00 97.50 111 ASP A O 1
ATOM 884 N N . ARG A 1 112 ? -5.516 -5.940 -3.046 1.00 97.25 112 ARG A N 1
ATOM 885 C CA . ARG A 1 112 ? -4.765 -6.657 -4.080 1.00 97.25 112 ARG A CA 1
ATOM 886 C C . ARG A 1 112 ? -3.860 -5.752 -4.889 1.00 97.25 112 ARG A C 1
ATOM 888 O O . ARG A 1 112 ? -3.995 -4.528 -4.866 1.00 97.25 112 ARG A O 1
ATOM 895 N N . ILE A 1 113 ? -3.011 -6.391 -5.679 1.00 96.88 113 ILE A N 1
ATOM 896 C CA . ILE A 1 113 ? -2.205 -5.759 -6.715 1.00 96.88 113 ILE A CA 1
ATOM 897 C C . ILE A 1 113 ? -2.814 -6.095 -8.069 1.00 96.88 113 ILE A C 1
ATOM 899 O O . ILE A 1 113 ? -3.034 -7.262 -8.376 1.00 96.88 113 ILE A O 1
ATOM 903 N N . GLU A 1 114 ? -3.045 -5.078 -8.891 1.00 96.44 114 GLU A N 1
ATOM 904 C CA . GLU 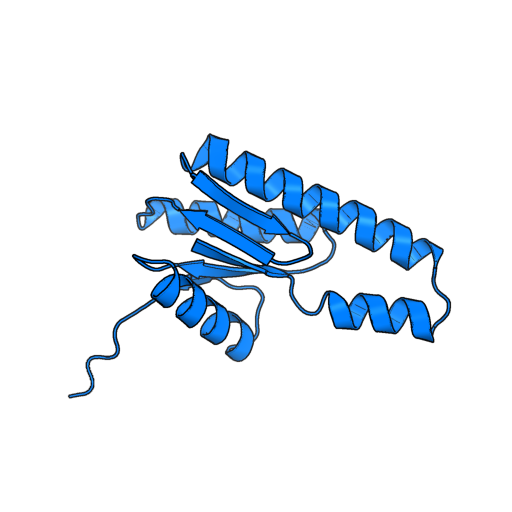A 1 114 ? -3.339 -5.259 -10.309 1.00 96.44 114 GLU A CA 1
ATOM 905 C C . GLU A 1 114 ? -2.192 -4.697 -11.145 1.00 96.44 114 GLU A C 1
ATOM 907 O O . GLU A 1 114 ? -1.690 -3.593 -10.904 1.00 96.44 114 GLU A O 1
ATOM 912 N N . ILE A 1 115 ? -1.787 -5.457 -12.157 1.00 95.38 115 ILE A N 1
ATOM 913 C CA . ILE A 1 115 ? -0.780 -5.039 -13.131 1.00 95.38 115 ILE A CA 1
ATOM 914 C C . ILE A 1 115 ? -1.518 -4.657 -14.405 1.00 95.38 115 ILE A C 1
ATOM 916 O O . ILE A 1 115 ? -2.335 -5.424 -14.911 1.00 95.38 115 ILE A O 1
ATOM 920 N N . PHE A 1 116 ? -1.232 -3.470 -14.933 1.00 94.50 116 PHE A N 1
ATOM 921 C CA . PHE A 1 116 ? -1.807 -3.029 -16.190 1.00 94.50 116 PHE A CA 1
ATOM 922 C C . PHE A 1 116 ? -1.445 -4.014 -17.302 1.00 94.50 1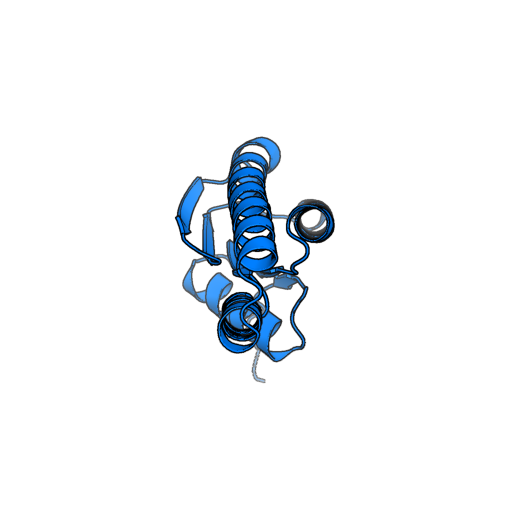16 PHE A C 1
ATOM 924 O O . PHE A 1 116 ? -0.272 -4.243 -17.595 1.00 94.50 116 PHE A O 1
ATOM 931 N N . GLN A 1 117 ? -2.475 -4.545 -17.947 1.00 88.44 117 GLN A N 1
ATOM 932 C CA . GLN A 1 117 ? -2.363 -5.299 -19.182 1.00 88.44 117 GLN A CA 1
ATOM 933 C C . GLN A 1 117 ? -3.169 -4.553 -20.237 1.00 88.44 117 GLN A C 1
ATOM 935 O O . GLN A 1 117 ? -4.313 -4.160 -20.002 1.00 88.44 117 GLN A O 1
ATOM 940 N N . GLU A 1 118 ? -2.554 -4.309 -21.389 1.00 78.69 118 GLU A N 1
ATOM 941 C CA . GLU A 1 118 ? -3.260 -3.714 -22.511 1.00 78.69 118 GLU A CA 1
ATOM 942 C C . GLU A 1 118 ? -4.254 -4.750 -23.039 1.00 78.69 118 GLU A C 1
ATOM 944 O O . GLU A 1 118 ? -3.865 -5.856 -23.419 1.00 78.69 118 GLU A O 1
ATOM 949 N N . CYS A 1 119 ? -5.549 -4.428 -23.019 1.00 64.75 119 CYS A N 1
ATOM 950 C CA . CYS A 1 119 ? -6.544 -5.285 -23.644 1.00 64.75 119 CYS A CA 1
ATOM 951 C C . CYS A 1 119 ? -6.281 -5.280 -25.151 1.00 64.75 119 CYS A C 1
ATOM 953 O O . CYS A 1 119 ? -6.620 -4.317 -25.842 1.00 64.75 119 CYS A O 1
ATOM 955 N N . ILE A 1 120 ? -5.679 -6.353 -25.664 1.00 54.47 120 ILE A N 1
ATOM 956 C CA . ILE A 1 120 ? -5.678 -6.635 -27.097 1.00 54.47 120 ILE A CA 1
ATOM 957 C C . ILE A 1 120 ? -7.110 -7.051 -27.427 1.00 54.47 120 ILE A C 1
ATOM 959 O O . ILE A 1 120 ? -7.473 -8.222 -27.342 1.00 54.47 120 ILE A O 1
ATOM 963 N N . ASN A 1 121 ? -7.957 -6.071 -27.724 1.00 51.53 121 ASN A N 1
ATOM 964 C CA . ASN A 1 121 ? -9.245 -6.350 -28.333 1.00 51.53 121 ASN A CA 1
ATOM 965 C C . ASN A 1 121 ? -8.952 -6.850 -29.754 1.00 51.53 121 ASN A C 1
ATOM 967 O O . ASN A 1 121 ? -8.467 -6.078 -30.584 1.00 51.53 121 ASN A O 1
ATOM 971 N N . GLY A 1 122 ? -9.154 -8.151 -29.974 1.00 48.53 122 GLY A N 1
ATOM 972 C CA . GLY A 1 122 ? -9.181 -8.758 -31.307 1.00 48.53 122 GLY A CA 1
ATOM 973 C C . GLY A 1 122 ? -10.386 -8.312 -32.122 1.00 48.53 122 GLY A C 1
ATOM 974 O O . GLY A 1 122 ? -11.393 -7.886 -31.509 1.00 48.53 122 GLY A O 1
#

Radius of gyration: 14.91 Å; Cα contacts (8 Å, |Δi|>4): 197; chains: 1; bounding box: 36×23×52 Å

Mean predicted aligned error: 3.34 Å

Secondary structure (DSSP, 8-state):
-EEEEETHHHHHHHHHHTT-HHHHHHHHHHHHHHHHHHHHHHHHHH--EEEEEETTEEEEE----HHHHHHHHHHHHHHHHHHSSEEEEEE-SSHHHHHHHHHHHHHTTSSSEEE-------

Foldseek 3Di:
DKKFWPCLVVVLVVCVVVVVVVVNVVLQVQLVVLLVVLVVCCCPVFVWAWPDRDRRITDIDGDDDPVVQVVVLVSQVVSCVRNVTGMEWAADNDPVRRVVQRVVCNVVPHRYYGYRDPPPPD

pLDDT: mean 94.43, std 8.11, range [48.53, 98.38]